Protein AF-A0A2N6PTS6-F1 (afdb_monomer_lite)

Sequence (142 aa):
MKNTWKVSPGAQIAYDGKMCTVAEIGDGAVIVRTADGRTRRLRMIDVLQPESEGGRVHVPGRVGDDEQTQPLMLVWSDATQSAQAGAHHRADHVREVLTGYRSGSREVAREGEPRLEYHPQRPLRERQKAKAKELDIGLRTL

Foldseek 3Di:
DPQDDDDDQQFWKAFQNFIWGFHDDDDQWTWTQGPVRDIDTGGVCLQPPDVVRVRGIGGPPDDGPPDPPDPVVVVQVPDDPVRNVVVLQVCLLVLCLQQLASVVDPVPHDPCTSPPQSPNPDDSVSSLVVSCVVVVHDSVVD

Secondary structure (DSSP, 8-state):
--------TT-EEEETTEEEEEEEEETTEEEEEETTS-EEEEEHHHHHS-GGGT--EE-TT---TT-----HHHHHHHS-HHHHHHHHHHHHHHHHHHHSSTTS-GGGPPTTPSPGGG-TTS-HHHHHHHHHHHTT--TTT-

pLDDT: mean 89.11, std 12.63, range [43.25, 98.56]

Structure (mmCIF, N/CA/C/O backbone):
data_AF-A0A2N6PTS6-F1
#
_entry.id   AF-A0A2N6PTS6-F1
#
loop_
_atom_site.group_PDB
_atom_site.id
_atom_site.type_symbol
_atom_site.label_atom_id
_atom_site.label_alt_id
_atom_site.label_comp_id
_atom_site.label_asym_id
_atom_site.label_entity_id
_atom_site.label_seq_id
_atom_site.pdbx_PDB_ins_code
_atom_site.Cartn_x
_atom_site.Cartn_y
_atom_site.Cartn_z
_atom_site.occupancy
_atom_site.B_iso_or_equiv
_atom_site.auth_seq_id
_atom_site.auth_comp_id
_atom_site.auth_asym_id
_atom_site.auth_atom_id
_atom_site.pdbx_PDB_model_num
ATOM 1 N N . MET A 1 1 ? 29.398 10.041 0.484 1.00 43.25 1 MET A N 1
ATOM 2 C CA . MET A 1 1 ? 29.882 8.655 0.287 1.00 43.25 1 MET A CA 1
ATOM 3 C C . MET A 1 1 ? 29.469 8.164 -1.097 1.00 43.25 1 MET A C 1
ATOM 5 O O . MET A 1 1 ? 28.457 8.626 -1.611 1.00 43.25 1 MET A O 1
ATOM 9 N N . LYS A 1 2 ? 30.295 7.348 -1.769 1.00 46.28 2 LYS A N 1
ATOM 10 C CA . LYS A 1 2 ? 30.066 6.954 -3.172 1.00 46.28 2 LYS A CA 1
ATOM 11 C C . LYS A 1 2 ? 29.031 5.834 -3.232 1.00 46.28 2 LYS A C 1
ATOM 13 O O . LYS A 1 2 ? 29.382 4.676 -3.061 1.00 46.28 2 LYS A O 1
ATOM 18 N N . ASN A 1 3 ? 27.790 6.193 -3.543 1.00 61.41 3 ASN A N 1
ATOM 19 C CA . ASN A 1 3 ? 26.651 5.283 -3.648 1.00 61.41 3 ASN A CA 1
ATOM 20 C C . ASN A 1 3 ? 26.720 4.437 -4.944 1.00 61.41 3 ASN A C 1
ATOM 22 O O . ASN A 1 3 ? 25.888 4.563 -5.845 1.00 61.41 3 ASN A O 1
ATOM 26 N N . THR A 1 4 ? 27.782 3.637 -5.077 1.00 68.75 4 THR A N 1
ATOM 27 C CA . THR A 1 4 ? 28.109 2.860 -6.284 1.00 68.75 4 THR A CA 1
ATOM 28 C C . THR A 1 4 ? 27.540 1.457 -6.165 1.00 68.75 4 THR A C 1
ATOM 30 O O . THR A 1 4 ? 27.662 0.811 -5.132 1.00 68.75 4 THR A O 1
ATOM 33 N N . TRP A 1 5 ? 26.950 0.961 -7.242 1.00 73.75 5 TRP A N 1
ATOM 34 C CA . TRP A 1 5 ? 26.328 -0.354 -7.299 1.00 73.75 5 TRP A CA 1
ATOM 35 C C . TRP A 1 5 ? 26.558 -0.965 -8.675 1.00 73.75 5 TRP A C 1
ATOM 37 O O . TRP A 1 5 ? 26.866 -0.262 -9.639 1.00 73.75 5 TRP A O 1
ATOM 47 N N . LYS A 1 6 ? 26.442 -2.290 -8.755 1.00 80.62 6 LYS A N 1
ATOM 48 C CA . LYS A 1 6 ? 26.625 -3.046 -9.993 1.00 80.62 6 LYS A CA 1
ATOM 49 C C . LYS A 1 6 ? 25.306 -3.690 -10.387 1.00 80.62 6 LYS A C 1
ATOM 51 O O . LYS A 1 6 ? 24.637 -4.283 -9.548 1.00 80.62 6 LYS A O 1
ATOM 56 N N . VAL A 1 7 ? 24.975 -3.607 -11.669 1.00 84.94 7 VAL A N 1
ATOM 57 C CA . VAL A 1 7 ? 23.919 -4.404 -12.291 1.00 84.94 7 VAL A CA 1
ATOM 58 C C . VAL A 1 7 ? 24.501 -5.110 -13.503 1.00 84.94 7 VAL A C 1
ATOM 60 O O . VAL A 1 7 ? 25.271 -4.534 -14.268 1.00 84.94 7 VAL A O 1
ATOM 63 N N . SER A 1 8 ? 24.143 -6.379 -13.639 1.00 90.88 8 SER A N 1
ATOM 64 C CA . SER A 1 8 ? 24.540 -7.266 -14.726 1.00 90.88 8 SER A CA 1
ATOM 65 C C . SER A 1 8 ? 23.310 -8.016 -15.239 1.00 90.88 8 SER A C 1
ATOM 67 O O . SER A 1 8 ? 22.315 -8.118 -14.514 1.00 90.88 8 SER A O 1
ATOM 69 N N . PRO A 1 9 ? 23.359 -8.598 -16.447 1.00 94.19 9 PRO A N 1
ATOM 70 C CA . PRO A 1 9 ? 22.405 -9.633 -16.829 1.00 94.19 9 PRO A CA 1
ATOM 71 C C . PRO A 1 9 ? 22.278 -10.703 -15.732 1.00 94.19 9 PRO A C 1
ATOM 73 O O . PRO A 1 9 ? 23.262 -11.065 -15.085 1.00 94.19 9 PRO A O 1
ATOM 76 N N . GLY A 1 10 ? 21.051 -11.156 -15.481 1.00 91.81 10 GLY A N 1
ATOM 77 C CA . GLY A 1 10 ? 20.683 -12.055 -14.386 1.00 91.81 10 GLY A CA 1
ATOM 78 C C . GLY A 1 10 ? 20.371 -11.367 -13.051 1.00 91.81 10 GLY A C 1
ATOM 79 O O . GLY A 1 10 ? 19.762 -11.996 -12.187 1.00 91.81 10 GLY A O 1
ATOM 80 N N . ALA A 1 11 ? 20.727 -10.090 -12.867 1.00 90.75 11 ALA A N 1
ATOM 81 C CA . ALA A 1 11 ? 20.418 -9.368 -11.633 1.00 90.75 11 ALA A CA 1
ATOM 82 C C . ALA A 1 11 ? 18.905 -9.151 -11.465 1.00 90.75 11 ALA A C 1
ATOM 84 O O . ALA A 1 11 ? 18.195 -8.880 -12.436 1.00 90.75 11 ALA A O 1
ATOM 85 N N . GLN A 1 12 ? 18.418 -9.229 -10.225 1.00 91.06 12 GLN A N 1
ATOM 86 C CA . GLN A 1 12 ? 17.054 -8.826 -9.878 1.00 91.06 12 GLN A CA 1
ATOM 87 C C . GLN A 1 12 ? 17.023 -7.327 -9.585 1.00 91.06 12 GLN A C 1
ATOM 89 O O . GLN A 1 12 ? 17.884 -6.818 -8.869 1.00 91.06 12 GLN A O 1
ATOM 94 N N . ILE A 1 13 ? 16.023 -6.633 -10.118 1.00 91.12 13 ILE A N 1
ATOM 95 C CA . ILE A 1 13 ? 15.701 -5.244 -9.794 1.00 91.12 13 ILE A CA 1
ATOM 96 C C . ILE A 1 13 ? 14.183 -5.114 -9.608 1.00 91.12 13 ILE A C 1
ATOM 98 O O . ILE A 1 13 ? 13.410 -5.901 -10.148 1.00 91.12 13 ILE A O 1
ATOM 102 N N . ALA A 1 14 ? 13.730 -4.114 -8.865 1.00 90.44 14 ALA A N 1
ATOM 103 C CA . ALA A 1 14 ? 12.332 -3.720 -8.797 1.00 90.44 14 ALA A CA 1
ATOM 104 C C . ALA A 1 14 ? 12.135 -2.431 -9.600 1.00 90.44 14 ALA A C 1
ATOM 106 O O . ALA A 1 14 ? 12.789 -1.433 -9.321 1.00 90.44 14 ALA A O 1
ATOM 107 N N . TYR A 1 15 ? 11.234 -2.442 -10.582 1.00 89.75 15 TYR A N 1
ATOM 108 C CA . TYR A 1 15 ? 10.856 -1.264 -11.369 1.00 89.75 15 TYR A CA 1
ATOM 109 C C . TYR A 1 15 ? 9.387 -0.918 -11.121 1.00 89.75 15 TYR A C 1
ATOM 111 O O . TYR A 1 15 ? 8.517 -1.770 -11.329 1.00 89.75 15 TYR A O 1
ATOM 119 N N . ASP A 1 16 ? 9.105 0.307 -10.660 1.00 86.62 16 ASP A N 1
ATOM 120 C CA . ASP A 1 16 ? 7.764 0.731 -10.212 1.00 86.62 16 ASP A CA 1
ATOM 121 C C . ASP A 1 16 ? 7.148 -0.293 -9.225 1.00 86.62 16 ASP A C 1
ATOM 123 O O . ASP A 1 16 ? 5.988 -0.701 -9.336 1.00 86.62 16 ASP A O 1
ATOM 127 N N . GLY A 1 17 ? 7.978 -0.788 -8.297 1.00 84.38 17 GLY A N 1
ATOM 128 C CA . GLY A 1 17 ? 7.599 -1.777 -7.280 1.00 84.38 17 GLY A CA 1
ATOM 129 C C . GLY A 1 17 ? 7.410 -3.213 -7.786 1.00 84.38 17 GLY A C 1
ATOM 130 O O . GLY A 1 17 ? 7.062 -4.092 -7.000 1.00 84.38 17 GLY A O 1
ATOM 131 N N . LYS A 1 18 ? 7.637 -3.494 -9.075 1.00 88.00 18 LYS A N 1
ATOM 132 C CA . LYS A 1 18 ? 7.514 -4.846 -9.644 1.00 88.00 18 LYS A CA 1
ATOM 133 C C . LYS A 1 18 ? 8.877 -5.484 -9.847 1.00 88.00 18 LYS A C 1
ATOM 135 O O . LYS A 1 18 ? 9.734 -4.896 -10.500 1.00 88.00 18 LYS A O 1
ATOM 140 N N . MET A 1 19 ? 9.040 -6.711 -9.357 1.00 90.31 19 MET A N 1
ATOM 141 C CA . MET A 1 19 ? 10.267 -7.479 -9.556 1.00 90.31 19 MET A CA 1
ATOM 142 C C . MET A 1 19 ? 10.465 -7.835 -11.033 1.00 90.31 19 MET A C 1
ATOM 144 O O . MET A 1 19 ? 9.545 -8.317 -11.708 1.00 90.31 19 MET A O 1
ATOM 148 N N . CYS A 1 20 ? 11.676 -7.615 -11.524 1.00 94.00 20 CYS A N 1
ATOM 149 C CA . CYS A 1 20 ? 12.104 -7.994 -12.854 1.00 94.00 20 CYS A CA 1
ATOM 150 C C . CYS A 1 20 ? 13.582 -8.395 -12.871 1.00 94.00 20 CYS A C 1
ATOM 152 O O . CYS A 1 20 ? 14.398 -7.947 -12.070 1.00 94.00 20 CYS A O 1
ATOM 154 N N . THR A 1 21 ? 13.928 -9.264 -13.814 1.00 95.19 21 THR A N 1
ATOM 155 C CA . THR A 1 21 ? 15.295 -9.745 -14.012 1.00 95.19 21 THR A CA 1
ATOM 156 C C . THR A 1 21 ? 15.916 -9.024 -15.194 1.00 95.19 21 THR A C 1
ATOM 158 O O . THR A 1 21 ? 15.313 -8.952 -16.264 1.00 95.19 21 THR A O 1
ATOM 161 N N . VAL A 1 22 ? 17.127 -8.507 -15.031 1.00 95.69 22 VAL A N 1
ATOM 162 C CA . VAL A 1 22 ? 17.881 -7.892 -16.124 1.00 95.69 22 VAL A CA 1
ATOM 163 C C . VAL A 1 22 ? 18.248 -8.976 -17.132 1.00 95.69 22 VAL A C 1
ATOM 165 O O . VAL A 1 22 ? 18.958 -9.922 -16.808 1.00 95.69 22 VAL A O 1
ATOM 168 N N . ALA A 1 23 ? 17.735 -8.867 -18.351 1.00 95.88 23 ALA A N 1
ATOM 169 C CA . ALA A 1 23 ? 18.013 -9.804 -19.431 1.00 95.88 23 ALA A CA 1
ATOM 170 C C . ALA A 1 23 ? 19.253 -9.381 -20.227 1.00 95.88 23 ALA A C 1
ATOM 172 O O . ALA A 1 23 ? 20.064 -10.225 -20.592 1.00 95.88 23 ALA A O 1
ATOM 173 N N . GLU A 1 24 ? 19.405 -8.079 -20.469 1.00 95.56 24 GLU A N 1
ATOM 174 C CA . GLU A 1 24 ? 20.463 -7.530 -21.314 1.00 95.56 24 GLU A CA 1
ATOM 175 C C . GLU A 1 24 ? 20.758 -6.077 -20.928 1.00 95.56 24 GLU A C 1
ATOM 177 O O . GLU A 1 24 ? 19.874 -5.347 -20.467 1.00 95.56 24 GLU A O 1
ATOM 182 N N 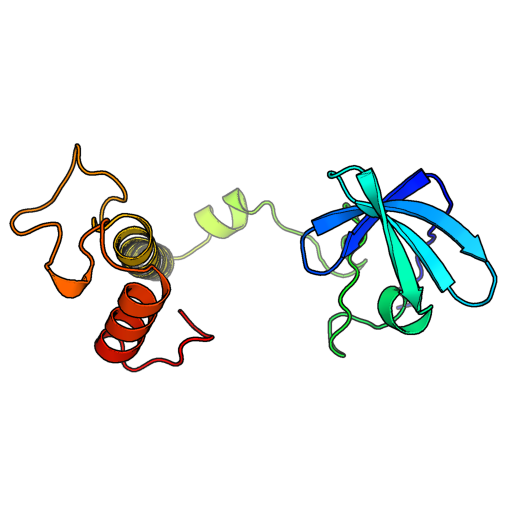. ILE A 1 25 ? 22.005 -5.656 -21.129 1.00 94.81 25 ILE A N 1
ATOM 183 C CA . ILE A 1 25 ? 22.435 -4.263 -21.018 1.00 94.81 25 ILE A CA 1
ATOM 184 C C . ILE A 1 25 ? 23.183 -3.931 -22.306 1.00 94.81 25 ILE A C 1
ATOM 186 O O . ILE A 1 25 ? 24.218 -4.531 -22.589 1.00 94.81 25 ILE A O 1
ATOM 190 N N . GLY A 1 26 ? 22.653 -2.990 -23.079 1.00 90.31 26 GLY A N 1
ATOM 191 C CA . GLY A 1 26 ? 23.141 -2.676 -24.418 1.00 90.31 26 GLY A CA 1
ATOM 192 C C . GLY A 1 26 ? 22.405 -1.476 -25.004 1.00 90.31 26 GLY A C 1
ATOM 193 O O . GLY A 1 26 ? 21.331 -1.100 -24.527 1.00 90.31 26 GLY A O 1
ATOM 194 N N . ASP A 1 27 ? 22.998 -0.826 -26.004 1.00 86.50 27 ASP A N 1
ATOM 195 C CA . ASP A 1 27 ? 22.388 0.287 -26.748 1.00 86.50 27 ASP A CA 1
ATOM 196 C C . ASP A 1 27 ? 21.801 1.404 -25.864 1.00 86.50 27 ASP A C 1
ATOM 198 O O . ASP A 1 27 ? 20.702 1.912 -26.110 1.00 86.50 27 ASP A O 1
ATOM 202 N N . GLY A 1 28 ? 22.502 1.752 -24.779 1.00 87.44 28 GLY A N 1
ATOM 203 C CA . GLY A 1 28 ? 22.081 2.801 -23.841 1.00 87.44 28 GLY A CA 1
ATOM 204 C C . GLY A 1 28 ? 20.834 2.465 -23.011 1.00 87.44 28 GLY A C 1
ATOM 205 O O . GLY A 1 28 ? 20.202 3.368 -22.454 1.00 87.44 28 GLY A O 1
ATOM 206 N N . ALA A 1 29 ? 20.460 1.188 -22.922 1.00 93.19 29 ALA A N 1
ATOM 207 C CA . ALA A 1 29 ? 19.289 0.733 -22.190 1.00 93.19 29 ALA A CA 1
ATOM 208 C C . ALA A 1 29 ? 19.555 -0.538 -21.380 1.00 93.19 29 ALA A C 1
ATOM 210 O O . ALA A 1 29 ? 20.520 -1.272 -21.596 1.00 93.19 29 ALA A O 1
ATOM 211 N N . VAL A 1 30 ? 18.642 -0.790 -20.449 1.00 95.06 30 VAL A N 1
ATOM 212 C CA . VAL A 1 30 ? 18.575 -2.025 -19.677 1.00 95.06 30 VAL A CA 1
ATOM 213 C C . VAL A 1 30 ? 17.281 -2.730 -20.049 1.00 95.06 30 VAL A C 1
ATOM 215 O O . VAL A 1 30 ? 16.186 -2.185 -19.894 1.00 95.06 30 VAL A O 1
ATOM 218 N N . ILE A 1 31 ? 17.408 -3.938 -20.580 1.00 96.19 31 ILE A N 1
ATOM 219 C CA . ILE A 1 31 ? 16.278 -4.782 -20.937 1.00 96.19 31 ILE A CA 1
ATOM 220 C C . ILE A 1 31 ? 15.963 -5.672 -19.743 1.00 96.19 31 ILE A C 1
ATOM 222 O O . ILE A 1 31 ? 16.828 -6.404 -19.263 1.00 96.19 31 ILE A O 1
ATOM 226 N N . VAL A 1 32 ? 14.723 -5.627 -19.266 1.00 96.12 32 VAL A N 1
ATOM 227 C CA . VAL A 1 32 ? 14.275 -6.416 -18.115 1.00 96.12 32 VAL A CA 1
ATOM 228 C C . VAL A 1 32 ? 13.123 -7.332 -18.479 1.00 96.12 32 VAL A C 1
ATOM 230 O O . VAL A 1 32 ? 12.262 -6.979 -19.284 1.00 96.12 32 VAL A O 1
ATOM 233 N N . ARG A 1 33 ? 13.093 -8.503 -17.850 1.00 96.62 33 ARG A N 1
ATOM 234 C CA . ARG A 1 33 ? 12.006 -9.471 -17.923 1.00 96.62 33 ARG A CA 1
ATOM 235 C C . ARG A 1 33 ? 11.178 -9.393 -16.650 1.00 96.62 33 ARG A C 1
ATOM 237 O O . ARG A 1 33 ? 11.698 -9.615 -15.559 1.00 96.62 33 ARG A O 1
ATOM 244 N N . THR A 1 34 ? 9.907 -9.049 -16.777 1.00 93.25 34 THR A N 1
ATOM 245 C CA . THR A 1 34 ? 8.963 -9.033 -15.657 1.00 93.25 34 THR A CA 1
ATOM 246 C C . THR A 1 34 ? 8.508 -10.451 -15.308 1.00 93.25 34 THR A C 1
ATOM 248 O O . THR A 1 34 ? 8.645 -11.374 -16.110 1.00 93.25 34 THR A O 1
ATOM 251 N N . ALA A 1 35 ? 7.956 -10.636 -14.105 1.00 86.06 35 ALA A N 1
ATOM 252 C CA . ALA A 1 35 ? 7.474 -11.942 -13.639 1.00 86.06 35 ALA A CA 1
ATOM 253 C C . ALA A 1 35 ? 6.386 -12.570 -14.540 1.00 86.06 35 ALA A C 1
ATOM 255 O O . ALA A 1 35 ? 6.243 -13.785 -14.571 1.00 86.06 35 ALA A O 1
ATOM 256 N N . ASP A 1 36 ? 5.653 -11.757 -15.308 1.00 90.00 36 ASP A N 1
ATOM 257 C CA . ASP A 1 36 ? 4.683 -12.203 -16.323 1.00 90.00 36 ASP A CA 1
ATOM 258 C C . ASP A 1 36 ? 5.339 -12.634 -17.656 1.00 90.00 36 ASP A C 1
ATOM 260 O O . ASP A 1 36 ? 4.648 -12.859 -18.647 1.00 90.00 36 ASP A O 1
ATOM 264 N N . GLY A 1 37 ? 6.673 -12.711 -17.705 1.00 88.62 37 GLY A N 1
ATOM 265 C CA . GLY A 1 37 ? 7.453 -13.117 -18.874 1.00 88.62 37 GLY A CA 1
ATOM 266 C C . GLY A 1 37 ? 7.632 -12.029 -19.934 1.00 88.62 37 GLY A C 1
ATOM 267 O O . GLY A 1 37 ? 8.335 -12.260 -20.918 1.00 88.62 37 GLY A O 1
ATOM 268 N N . ARG A 1 38 ? 7.039 -10.841 -19.759 1.00 93.06 38 ARG A N 1
ATOM 269 C CA . ARG A 1 38 ? 7.182 -9.740 -20.719 1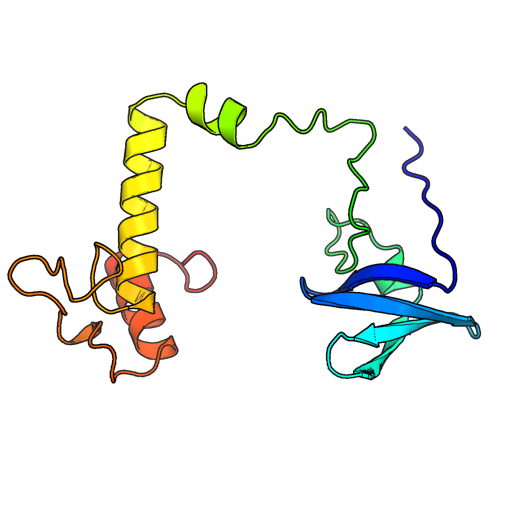.00 93.06 38 ARG A CA 1
ATOM 270 C C . ARG A 1 38 ? 8.547 -9.078 -20.607 1.00 93.06 38 ARG A C 1
ATOM 272 O O . ARG A 1 38 ? 9.140 -8.997 -19.535 1.00 93.06 38 ARG A O 1
ATOM 279 N N . THR A 1 39 ? 9.011 -8.538 -21.725 1.00 94.00 39 THR A N 1
ATOM 280 C CA . THR A 1 39 ? 10.252 -7.770 -21.790 1.00 94.00 39 THR A CA 1
ATOM 281 C C . THR A 1 39 ? 9.944 -6.276 -21.824 1.00 94.00 39 THR A C 1
ATOM 283 O O . THR A 1 39 ? 9.020 -5.841 -22.513 1.00 94.00 39 THR A O 1
ATOM 286 N N . ARG A 1 40 ? 10.713 -5.472 -21.087 1.00 93.75 40 ARG A N 1
ATOM 287 C CA . ARG A 1 40 ? 10.633 -4.006 -21.088 1.00 93.75 40 ARG A CA 1
ATOM 288 C C . ARG A 1 40 ? 12.011 -3.399 -21.312 1.00 93.75 40 ARG A C 1
ATOM 290 O O . ARG A 1 40 ? 12.998 -3.901 -20.784 1.00 93.75 40 ARG A O 1
ATOM 297 N N . ARG A 1 41 ? 12.05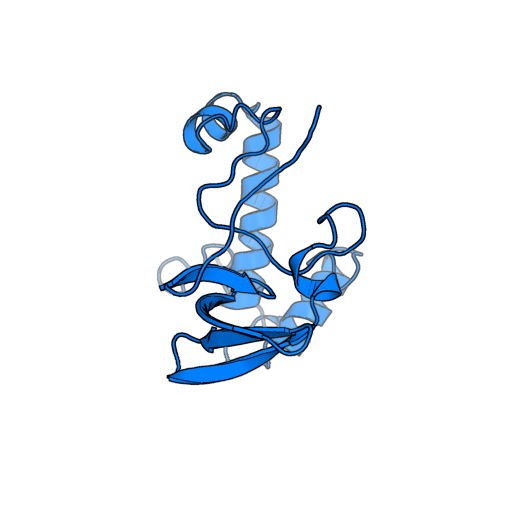6 -2.292 -22.054 1.00 94.69 41 ARG A N 1
ATOM 298 C CA . ARG A 1 41 ? 13.259 -1.479 -22.262 1.00 94.69 41 ARG A CA 1
ATOM 299 C C . ARG A 1 41 ? 13.230 -0.285 -21.312 1.00 94.69 41 ARG A C 1
ATOM 301 O O . ARG A 1 41 ? 12.343 0.556 -21.428 1.00 94.69 41 ARG A O 1
ATOM 308 N N . LEU A 1 42 ? 14.186 -0.221 -20.391 1.00 93.75 42 LEU A N 1
ATOM 309 C CA . LEU A 1 42 ? 14.394 0.911 -19.487 1.00 93.75 42 LEU A CA 1
ATOM 310 C C . LEU A 1 42 ? 15.540 1.770 -20.018 1.00 93.75 42 LEU A C 1
ATOM 312 O O . LEU A 1 42 ? 16.560 1.235 -20.460 1.00 93.75 42 LEU A O 1
ATOM 316 N N . ARG A 1 43 ? 15.403 3.098 -19.979 1.00 92.25 43 ARG A N 1
ATOM 317 C CA . ARG A 1 43 ? 16.526 3.981 -20.324 1.00 92.25 43 ARG A CA 1
ATOM 318 C C . ARG A 1 43 ? 17.553 3.916 -19.205 1.00 92.25 43 ARG A C 1
ATOM 320 O O . ARG A 1 43 ? 17.176 3.782 -18.045 1.00 92.25 43 ARG A O 1
ATOM 327 N N . MET A 1 44 ? 18.831 4.100 -19.530 1.00 89.62 44 MET A N 1
ATOM 328 C CA . MET A 1 44 ? 19.890 4.105 -18.515 1.00 89.62 44 MET A CA 1
ATOM 329 C C . MET A 1 44 ? 19.598 5.087 -17.366 1.00 89.62 44 MET A C 1
ATOM 331 O O . MET A 1 44 ? 19.795 4.752 -16.203 1.00 89.62 44 MET A O 1
ATOM 335 N N . ILE A 1 45 ? 19.043 6.264 -17.681 1.00 88.56 45 ILE A N 1
ATOM 336 C CA . ILE A 1 45 ? 18.665 7.258 -16.671 1.00 88.56 45 ILE A CA 1
ATOM 337 C C . ILE A 1 45 ? 17.579 6.747 -15.714 1.00 88.56 45 ILE A C 1
ATOM 339 O O . ILE A 1 45 ? 17.685 6.984 -14.522 1.00 88.56 45 ILE A O 1
ATOM 343 N N . ASP A 1 46 ? 16.599 5.970 -16.188 1.00 87.69 46 ASP A N 1
ATOM 344 C CA . ASP A 1 46 ? 15.519 5.448 -15.336 1.00 87.69 46 ASP A CA 1
ATOM 345 C C . ASP A 1 46 ? 16.043 4.423 -14.311 1.00 87.69 46 ASP A C 1
ATOM 347 O O . ASP A 1 46 ? 15.417 4.201 -13.276 1.00 87.69 46 ASP A O 1
ATOM 351 N N . VAL A 1 47 ? 17.185 3.795 -14.616 1.00 88.81 47 VAL A N 1
ATOM 352 C CA . VAL A 1 47 ? 17.854 2.794 -13.775 1.00 88.81 47 VAL A CA 1
ATOM 353 C C . VAL A 1 47 ? 18.856 3.445 -12.819 1.00 88.81 47 VAL A C 1
ATOM 355 O O . VAL A 1 47 ? 18.993 2.998 -11.686 1.00 88.81 47 VAL A O 1
ATOM 358 N N . LEU A 1 48 ? 19.558 4.491 -13.267 1.00 86.00 48 LEU A N 1
ATOM 359 C CA . LEU A 1 48 ? 20.609 5.164 -12.497 1.00 86.00 48 LEU A CA 1
ATOM 360 C C . LEU A 1 48 ? 20.109 6.312 -11.613 1.00 86.00 48 LEU A C 1
ATOM 362 O O . LEU A 1 48 ? 20.822 6.699 -10.686 1.00 86.00 48 LEU A O 1
ATOM 366 N N . GLN A 1 49 ? 18.928 6.866 -11.897 1.00 86.81 49 GLN A N 1
ATOM 367 C CA . GLN A 1 49 ? 18.396 8.010 -11.167 1.00 86.81 49 GLN A CA 1
ATOM 368 C C . GLN A 1 49 ? 18.155 7.658 -9.688 1.00 86.81 49 GLN A C 1
ATOM 370 O O . GLN A 1 49 ? 17.502 6.651 -9.402 1.00 86.81 49 GLN A O 1
ATOM 375 N N . PRO A 1 50 ? 18.652 8.475 -8.743 1.00 78.69 50 PRO A N 1
ATOM 376 C CA . PRO A 1 50 ? 18.399 8.275 -7.321 1.00 78.69 50 PRO A CA 1
ATOM 377 C C . PRO A 1 50 ? 16.909 8.356 -6.980 1.00 78.69 50 PRO A C 1
ATOM 379 O O . PRO A 1 50 ? 16.163 9.129 -7.582 1.00 78.69 50 PRO A O 1
ATOM 382 N N . GLU A 1 51 ? 16.480 7.628 -5.947 1.00 75.12 51 GLU A N 1
ATOM 383 C CA . GLU A 1 51 ? 15.101 7.699 -5.441 1.00 75.12 51 GLU A CA 1
ATOM 384 C C . GLU A 1 51 ? 14.718 9.122 -5.006 1.00 75.12 51 GLU A C 1
ATOM 386 O O . GLU A 1 51 ? 13.625 9.589 -5.323 1.00 75.12 51 GLU A O 1
ATOM 391 N N . SER A 1 52 ? 15.651 9.861 -4.391 1.00 77.62 52 SER A N 1
ATOM 392 C CA . SER A 1 52 ? 15.467 11.266 -3.991 1.00 77.62 52 SER A CA 1
ATOM 393 C C . SER A 1 52 ? 15.142 12.207 -5.156 1.00 77.62 52 SER A C 1
ATOM 395 O O . SER A 1 52 ? 14.632 13.302 -4.940 1.00 77.62 52 SER A O 1
ATOM 397 N N . GLU A 1 53 ? 15.430 11.789 -6.387 1.00 82.50 53 GLU A N 1
ATOM 398 C CA . GLU A 1 53 ? 15.168 12.543 -7.613 1.00 82.50 53 GLU A CA 1
ATOM 399 C C . GLU A 1 53 ? 14.011 11.944 -8.430 1.00 82.50 53 GLU A C 1
ATOM 401 O O . GLU A 1 53 ? 13.767 12.363 -9.560 1.00 82.50 53 GLU A O 1
ATOM 406 N N . GLY A 1 54 ? 13.276 10.973 -7.875 1.00 81.25 54 GLY A N 1
ATOM 407 C CA . GLY A 1 54 ? 12.167 10.295 -8.551 1.00 81.25 54 GLY A CA 1
ATOM 408 C C . GLY A 1 54 ? 12.570 9.041 -9.333 1.00 81.25 54 GLY A C 1
ATOM 409 O O . GLY A 1 54 ? 11.828 8.614 -10.222 1.00 81.25 54 GLY A O 1
ATOM 410 N N . GLY A 1 55 ? 13.727 8.453 -9.016 1.00 85.00 55 GLY A N 1
ATOM 411 C CA . GLY A 1 55 ? 14.162 7.163 -9.545 1.00 85.00 55 GLY A CA 1
ATOM 412 C C . GLY A 1 55 ? 13.143 6.052 -9.284 1.00 85.00 55 GLY A C 1
ATOM 413 O O . GLY A 1 55 ? 12.529 5.981 -8.223 1.00 85.00 55 GLY A O 1
ATOM 414 N N . ARG A 1 56 ? 12.944 5.181 -10.278 1.00 85.69 56 ARG A N 1
ATOM 415 C CA . ARG A 1 56 ? 11.907 4.126 -10.256 1.00 85.69 56 ARG A CA 1
ATOM 416 C C . ARG A 1 56 ? 12.458 2.720 -10.083 1.00 85.69 56 ARG A C 1
ATOM 418 O O . ARG A 1 56 ? 11.681 1.773 -9.952 1.00 85.69 56 ARG A O 1
ATOM 425 N N . VAL A 1 57 ? 13.777 2.579 -10.174 1.00 88.19 57 VAL A N 1
ATOM 426 C CA . VAL A 1 57 ? 14.474 1.304 -10.061 1.00 88.19 57 VAL A CA 1
ATOM 427 C C . VAL A 1 57 ? 15.096 1.184 -8.681 1.00 88.19 57 VAL A C 1
ATOM 429 O O . VAL A 1 57 ? 15.844 2.052 -8.243 1.00 88.19 57 VAL A O 1
ATOM 432 N N . HIS A 1 58 ? 14.828 0.059 -8.033 1.00 84.31 58 HIS A N 1
ATOM 433 C CA . HIS A 1 58 ? 15.442 -0.343 -6.779 1.00 84.31 58 HIS A CA 1
ATOM 434 C C . HIS A 1 58 ? 16.147 -1.690 -6.966 1.00 84.31 58 HIS A C 1
ATOM 436 O O . HIS A 1 58 ? 15.643 -2.565 -7.668 1.00 84.31 58 HIS A O 1
ATOM 442 N N . VAL A 1 59 ? 17.312 -1.883 -6.352 1.00 81.50 59 VAL A N 1
ATOM 443 C CA . VAL A 1 59 ? 18.028 -3.169 -6.380 1.00 81.50 59 VAL A CA 1
ATOM 444 C C . VAL A 1 59 ? 17.750 -3.884 -5.053 1.00 81.50 59 VAL A C 1
ATOM 446 O O . VAL A 1 59 ? 18.188 -3.386 -4.020 1.00 81.50 59 VAL A O 1
ATOM 449 N N . PRO A 1 60 ? 17.030 -5.020 -5.034 1.00 70.50 60 PRO A N 1
ATOM 450 C CA . PRO A 1 60 ? 16.709 -5.741 -3.806 1.00 70.50 60 PRO A CA 1
ATOM 451 C C . PRO A 1 60 ? 17.963 -6.103 -3.008 1.00 70.50 60 PRO A C 1
ATOM 453 O O . PRO A 1 60 ? 18.957 -6.554 -3.573 1.00 70.50 60 PRO A O 1
ATOM 456 N N . GLY A 1 61 ? 17.913 -5.912 -1.689 1.00 62.56 61 GLY A N 1
ATOM 457 C CA . GLY A 1 61 ? 19.058 -6.144 -0.804 1.00 62.56 61 GLY A CA 1
ATOM 458 C C . GLY A 1 61 ? 20.113 -5.035 -0.841 1.00 62.56 61 GLY A C 1
ATOM 459 O O . GLY A 1 61 ? 21.058 -5.076 -0.056 1.00 62.56 61 GLY A O 1
ATOM 460 N N . ARG A 1 62 ? 19.945 -4.017 -1.696 1.00 63.53 62 ARG A N 1
ATOM 461 C CA . ARG A 1 62 ? 20.697 -2.774 -1.586 1.00 63.53 62 ARG A CA 1
ATOM 462 C C . ARG A 1 62 ? 20.078 -1.931 -0.485 1.00 63.53 62 ARG A C 1
ATOM 464 O O . ARG A 1 62 ? 19.118 -1.197 -0.697 1.00 63.53 62 ARG A O 1
ATOM 471 N N . VAL A 1 63 ? 20.681 -2.045 0.679 1.00 52.62 63 VAL A N 1
ATOM 472 C CA . VAL A 1 63 ? 20.557 -1.058 1.735 1.00 52.62 63 VAL A CA 1
ATOM 473 C C . VAL A 1 63 ? 21.601 0.018 1.428 1.00 52.62 63 VAL A C 1
ATOM 475 O O . VAL A 1 63 ? 22.728 -0.329 1.068 1.00 52.62 63 VAL A O 1
ATOM 478 N N . GLY A 1 64 ? 21.243 1.304 1.435 1.00 53.50 64 GLY A N 1
ATOM 479 C CA . GLY A 1 64 ? 22.262 2.352 1.306 1.00 53.50 64 GLY A CA 1
ATOM 480 C C . GLY A 1 64 ? 23.318 2.176 2.402 1.00 53.50 64 GLY A C 1
ATOM 481 O O . GLY A 1 64 ? 22.965 1.757 3.500 1.00 53.50 64 GLY A O 1
ATOM 482 N N . ASP A 1 65 ? 24.590 2.496 2.138 1.00 51.19 65 ASP A N 1
ATOM 483 C CA . ASP A 1 65 ? 25.667 2.373 3.146 1.00 51.19 65 ASP A CA 1
ATOM 484 C C . ASP A 1 65 ? 25.349 3.121 4.468 1.00 51.19 65 ASP A C 1
ATOM 486 O O . ASP A 1 65 ? 25.935 2.812 5.502 1.00 51.19 65 ASP A O 1
ATOM 490 N N . ASP A 1 66 ? 24.400 4.067 4.443 1.00 49.94 66 ASP A N 1
ATOM 491 C CA . ASP A 1 66 ? 23.940 4.867 5.587 1.00 49.94 66 ASP A CA 1
ATOM 492 C C . ASP A 1 66 ? 22.627 4.384 6.237 1.00 49.94 66 ASP A C 1
ATOM 494 O O . ASP A 1 66 ? 22.218 4.919 7.268 1.00 49.94 66 ASP A O 1
ATOM 498 N N . GLU A 1 67 ? 21.954 3.367 5.698 1.00 50.94 67 GLU A N 1
ATOM 499 C CA . GLU A 1 67 ? 20.763 2.804 6.334 1.00 50.94 67 GLU A CA 1
ATOM 500 C C . GLU A 1 67 ? 21.153 1.550 7.107 1.00 50.94 67 GLU A C 1
ATOM 502 O O . GLU A 1 67 ? 21.115 0.431 6.614 1.00 50.94 67 GLU A O 1
ATOM 507 N N . GLN A 1 68 ? 21.469 1.696 8.389 1.00 51.28 68 GLN A N 1
ATOM 508 C CA . GLN A 1 68 ? 21.241 0.584 9.307 1.00 51.28 68 GLN A CA 1
ATOM 509 C C . GLN A 1 68 ? 19.733 0.323 9.302 1.00 51.28 68 GLN A C 1
ATOM 511 O O . GLN A 1 68 ? 18.985 0.943 10.056 1.00 51.28 68 GLN A O 1
ATOM 516 N N . THR A 1 69 ? 19.266 -0.530 8.388 1.00 58.16 69 THR A N 1
ATOM 517 C CA . THR A 1 69 ? 17.855 -0.897 8.313 1.00 58.16 69 THR A CA 1
ATOM 518 C C . THR A 1 69 ? 17.570 -1.733 9.544 1.00 58.16 69 THR A C 1
ATOM 520 O O . THR A 1 69 ? 17.812 -2.940 9.573 1.00 58.16 69 THR A O 1
ATOM 523 N N . GLN A 1 70 ? 17.113 -1.060 10.595 1.00 66.19 70 GLN A N 1
ATOM 524 C CA . GLN A 1 70 ? 16.615 -1.726 11.780 1.00 66.19 70 GLN A CA 1
ATOM 525 C C . GLN A 1 70 ? 15.497 -2.672 11.332 1.00 66.19 70 GLN A C 1
ATOM 527 O O . GLN A 1 70 ? 14.637 -2.263 10.541 1.00 66.19 70 GLN A O 1
ATOM 532 N N . PRO A 1 71 ? 15.490 -3.938 11.784 1.00 80.62 71 PRO A N 1
ATOM 533 C CA . PRO A 1 71 ? 14.405 -4.853 11.468 1.00 80.62 71 PRO A CA 1
ATOM 534 C C . PRO A 1 71 ? 13.060 -4.186 11.768 1.00 80.62 71 PRO A C 1
ATOM 536 O O . PRO A 1 71 ? 12.890 -3.616 12.843 1.00 80.62 71 PRO A O 1
ATOM 539 N N . LEU A 1 72 ? 12.090 -4.263 10.851 1.00 83.44 72 LEU A N 1
ATOM 540 C CA . LEU A 1 72 ? 10.795 -3.579 11.017 1.00 83.44 72 LEU A CA 1
ATOM 541 C C . LEU A 1 72 ? 10.097 -3.947 12.333 1.00 83.44 72 LEU A C 1
ATOM 543 O O . LEU A 1 72 ? 9.402 -3.122 12.916 1.00 83.44 72 LEU A O 1
ATOM 547 N N . MET A 1 73 ? 10.314 -5.174 12.816 1.00 83.75 73 MET A N 1
ATOM 548 C CA . MET A 1 73 ? 9.811 -5.615 14.114 1.00 83.75 73 MET A CA 1
ATOM 549 C C . MET A 1 73 ? 10.423 -4.825 15.278 1.00 83.75 73 MET A C 1
ATOM 551 O O . MET A 1 73 ? 9.704 -4.499 16.216 1.00 83.75 73 MET A O 1
ATOM 555 N N . LEU A 1 74 ? 11.715 -4.492 15.202 1.00 88.69 74 LEU A N 1
ATOM 556 C CA . LEU A 1 74 ? 12.401 -3.680 16.205 1.00 88.69 74 LEU A CA 1
ATOM 557 C C . LEU A 1 74 ? 11.923 -2.222 16.149 1.00 88.69 74 LEU A C 1
ATOM 559 O O . LEU A 1 74 ? 11.580 -1.640 17.170 1.00 88.69 74 LEU A O 1
ATOM 563 N N . VAL A 1 75 ? 11.775 -1.663 14.940 1.00 90.25 75 VAL A N 1
ATOM 564 C CA . VAL A 1 75 ? 11.180 -0.325 14.748 1.00 90.25 75 VAL A CA 1
ATOM 565 C C . VAL A 1 75 ? 9.767 -0.257 15.339 1.00 90.25 75 VAL A C 1
ATOM 567 O O . VAL A 1 75 ? 9.392 0.735 15.959 1.00 90.25 75 VAL A O 1
ATOM 570 N N . TRP A 1 76 ? 8.972 -1.316 15.161 1.00 92.44 76 TRP A N 1
ATOM 571 C CA . TRP A 1 76 ? 7.630 -1.403 15.727 1.00 92.44 76 TRP A CA 1
ATOM 572 C C . TRP A 1 76 ? 7.637 -1.556 17.252 1.00 92.44 76 TRP A C 1
ATOM 574 O O . TRP A 1 76 ? 6.842 -0.894 17.922 1.00 92.44 76 TRP A O 1
ATOM 584 N N . SER A 1 77 ? 8.514 -2.399 17.811 1.00 92.88 77 SER A N 1
ATOM 585 C CA . SER A 1 77 ? 8.607 -2.592 19.264 1.00 92.88 77 SER A CA 1
ATOM 586 C C . SER A 1 77 ? 9.078 -1.340 19.995 1.00 92.88 77 SER A C 1
ATOM 588 O O . SER A 1 77 ? 8.617 -1.088 21.106 1.00 92.88 77 SER A O 1
ATOM 590 N N . ASP A 1 78 ? 9.936 -0.545 19.357 1.00 95.00 78 ASP A N 1
ATOM 591 C CA . ASP A 1 78 ? 10.463 0.701 19.917 1.00 95.00 78 ASP A CA 1
ATOM 592 C C . ASP A 1 78 ? 9.481 1.877 19.769 1.00 95.00 78 ASP A C 1
ATOM 594 O O . ASP A 1 78 ? 9.654 2.930 20.389 1.00 95.00 78 ASP A O 1
ATOM 598 N N . ALA A 1 79 ? 8.427 1.724 18.960 1.00 94.75 79 ALA A N 1
ATOM 599 C CA . ALA A 1 79 ? 7.413 2.753 18.790 1.00 94.75 79 ALA A CA 1
ATOM 600 C C . ALA A 1 79 ? 6.615 2.969 20.085 1.00 94.75 79 ALA A C 1
ATOM 602 O O . ALA A 1 79 ? 6.215 2.030 20.774 1.00 94.75 79 ALA A O 1
ATOM 603 N N . THR A 1 80 ? 6.305 4.230 20.389 1.00 97.50 80 THR A N 1
ATOM 604 C CA . THR A 1 80 ? 5.447 4.559 21.531 1.00 97.50 80 THR A CA 1
ATOM 605 C C . THR A 1 80 ? 4.053 3.951 21.360 1.00 97.50 80 THR A C 1
ATOM 607 O O . THR A 1 80 ? 3.557 3.785 20.243 1.00 97.50 80 THR A O 1
ATOM 610 N N . GLN A 1 81 ? 3.352 3.705 22.470 1.00 96.44 81 GLN A N 1
ATOM 611 C CA . GLN A 1 81 ? 1.968 3.210 22.427 1.00 96.44 81 GLN A CA 1
ATOM 612 C C . GLN A 1 81 ? 1.048 4.129 21.605 1.00 96.44 81 GLN A C 1
ATOM 614 O O . GLN A 1 81 ? 0.181 3.650 20.877 1.00 96.44 81 GLN A O 1
ATOM 619 N N . SER A 1 82 ? 1.261 5.450 21.661 1.00 97.19 82 SER A N 1
ATOM 620 C CA . SER A 1 82 ? 0.507 6.413 20.850 1.00 97.19 82 SER A CA 1
ATOM 621 C C . SER A 1 82 ? 0.802 6.281 19.353 1.00 97.19 82 SER A C 1
ATOM 623 O O . SER A 1 82 ? -0.122 6.352 18.540 1.00 97.19 82 SER A O 1
ATOM 625 N N . ALA A 1 83 ? 2.060 6.039 18.972 1.00 96.50 83 ALA A N 1
ATOM 626 C CA . ALA A 1 83 ? 2.438 5.795 17.585 1.00 96.50 83 ALA A CA 1
ATOM 627 C C . ALA A 1 83 ? 1.842 4.479 17.063 1.00 96.50 83 ALA A C 1
ATOM 629 O O . ALA A 1 83 ? 1.279 4.461 15.965 1.00 96.50 83 ALA A O 1
ATOM 630 N N . GLN A 1 84 ? 1.889 3.411 17.866 1.00 97.31 84 GLN A N 1
ATOM 631 C CA . GLN A 1 84 ? 1.276 2.124 17.529 1.00 97.31 84 GLN A CA 1
ATOM 632 C C . GLN A 1 84 ? -0.244 2.250 17.373 1.00 97.31 84 GLN A C 1
ATOM 634 O O . GLN A 1 84 ? -0.800 1.816 16.363 1.00 97.31 84 GLN A O 1
ATOM 639 N N . ALA A 1 85 ? -0.921 2.916 18.312 1.00 97.25 85 ALA 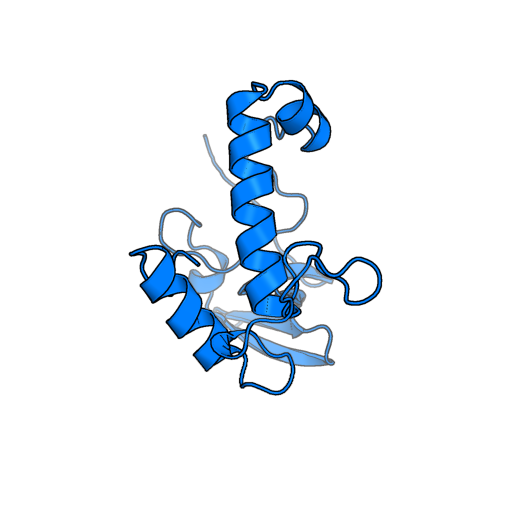A N 1
ATOM 640 C CA . ALA A 1 85 ? -2.358 3.170 18.232 1.00 97.25 85 ALA A CA 1
ATOM 641 C C . ALA A 1 85 ? -2.727 3.984 16.980 1.00 97.25 85 ALA A C 1
ATOM 643 O O . ALA A 1 85 ? -3.664 3.635 16.262 1.00 97.25 85 ALA A O 1
ATOM 644 N N . GLY A 1 86 ? -1.950 5.025 16.660 1.00 97.31 86 GLY A N 1
ATOM 645 C CA . GLY A 1 86 ? -2.137 5.814 15.442 1.00 97.31 86 GLY A CA 1
ATOM 646 C C . GLY A 1 86 ? -1.932 4.997 14.161 1.00 97.31 86 GLY A C 1
ATOM 647 O O . GLY A 1 86 ? -2.683 5.158 13.197 1.00 97.31 86 GLY A O 1
ATOM 648 N N . ALA A 1 87 ? -0.949 4.094 14.144 1.00 96.38 87 ALA A N 1
ATOM 649 C CA . ALA A 1 87 ? -0.721 3.183 13.027 1.00 96.38 87 ALA A CA 1
ATOM 650 C C . ALA A 1 87 ? -1.865 2.170 12.867 1.00 96.38 87 ALA A C 1
ATOM 652 O O . ALA A 1 87 ? -2.352 1.988 11.752 1.00 96.38 87 ALA A O 1
ATOM 653 N N . HIS A 1 88 ? -2.353 1.579 13.962 1.00 96.12 88 HIS A N 1
ATOM 654 C CA . HIS A 1 88 ? -3.524 0.700 13.944 1.00 96.12 88 HIS A CA 1
ATOM 655 C C . HIS A 1 88 ? -4.774 1.424 13.440 1.00 96.12 88 HIS A C 1
ATOM 657 O O . HIS A 1 88 ? -5.467 0.904 12.569 1.00 96.12 88 HIS A O 1
ATOM 663 N N . HIS A 1 89 ? -5.016 2.654 13.900 1.00 96.44 89 HIS A N 1
ATOM 664 C CA . HIS A 1 89 ? -6.140 3.465 13.439 1.00 96.44 89 HIS A CA 1
ATOM 665 C C . HIS A 1 89 ? -6.074 3.743 11.926 1.00 96.44 89 HIS A C 1
ATOM 667 O O . HIS A 1 89 ? -7.065 3.575 11.214 1.00 96.44 89 HIS A O 1
ATOM 673 N N . ARG A 1 90 ? -4.891 4.097 11.400 1.00 97.38 90 ARG A N 1
ATOM 674 C CA . ARG A 1 90 ? -4.676 4.252 9.948 1.00 97.38 90 ARG A CA 1
ATOM 675 C C . ARG A 1 90 ? -4.883 2.940 9.191 1.00 97.38 90 ARG A C 1
ATOM 677 O O . ARG A 1 90 ? -5.551 2.937 8.159 1.00 97.38 90 ARG A O 1
ATOM 684 N N . ALA A 1 91 ? -4.371 1.828 9.714 1.00 97.00 91 ALA A N 1
ATOM 685 C CA . ALA A 1 91 ? -4.540 0.512 9.105 1.00 97.00 91 ALA A CA 1
ATOM 686 C C . ALA A 1 91 ? -6.017 0.094 9.026 1.00 97.00 91 ALA A C 1
ATOM 688 O O . ALA A 1 91 ? -6.437 -0.458 8.012 1.00 97.00 91 ALA A O 1
ATOM 689 N N . ASP A 1 92 ? -6.819 0.412 10.043 1.00 97.75 92 ASP A N 1
ATOM 690 C CA . ASP A 1 92 ? -8.264 0.179 10.036 1.00 97.75 92 ASP A CA 1
ATOM 691 C C . ASP A 1 92 ? -8.949 0.900 8.854 1.00 97.75 92 ASP A C 1
ATOM 693 O O . ASP A 1 92 ? -9.801 0.310 8.189 1.00 97.75 92 ASP A O 1
ATOM 697 N N . HIS A 1 93 ? -8.561 2.143 8.530 1.00 98.06 93 HIS A N 1
ATOM 698 C CA . HIS A 1 93 ? -9.095 2.853 7.354 1.00 98.06 93 HIS A CA 1
ATOM 699 C C . HIS A 1 93 ? -8.723 2.168 6.036 1.00 98.06 93 HIS A C 1
ATOM 701 O O . HIS A 1 93 ? -9.576 2.024 5.158 1.00 98.06 93 HIS A O 1
ATOM 707 N N . VAL A 1 94 ? -7.467 1.731 5.901 1.00 97.88 94 VAL A N 1
ATOM 708 C CA . VAL A 1 94 ? -6.990 1.015 4.707 1.00 97.88 94 VAL A CA 1
ATOM 709 C C . VAL A 1 94 ? -7.760 -0.295 4.534 1.00 97.88 94 VAL A C 1
ATOM 711 O O . VAL A 1 94 ? -8.257 -0.585 3.445 1.00 97.88 94 VAL A O 1
ATOM 714 N N . ARG A 1 95 ? -7.932 -1.067 5.614 1.00 98.19 95 ARG A N 1
ATOM 715 C CA . ARG A 1 95 ? -8.702 -2.318 5.594 1.00 98.19 95 ARG A CA 1
ATOM 716 C C . ARG A 1 95 ? -10.161 -2.088 5.223 1.00 98.19 95 ARG A C 1
ATOM 718 O O . ARG A 1 95 ? -10.677 -2.822 4.382 1.00 98.19 95 ARG A O 1
ATOM 725 N N . GLU A 1 96 ? -10.802 -1.052 5.758 1.00 98.31 96 GLU A N 1
ATOM 726 C CA . GLU A 1 96 ? -12.188 -0.718 5.412 1.00 98.31 96 GLU A CA 1
ATOM 727 C C . GLU A 1 96 ? -12.328 -0.365 3.924 1.00 98.31 96 GLU A C 1
ATOM 729 O O . GLU A 1 96 ? -13.228 -0.859 3.249 1.00 98.31 96 GLU A O 1
ATOM 734 N N . VAL A 1 97 ? -11.396 0.412 3.366 1.00 98.25 97 VAL A N 1
ATOM 735 C CA . VAL A 1 97 ? -11.406 0.746 1.932 1.00 98.25 97 VAL A CA 1
ATOM 736 C C . VAL A 1 97 ? -11.226 -0.488 1.060 1.00 98.25 97 VAL A C 1
ATOM 738 O O . VAL A 1 97 ? -11.895 -0.597 0.034 1.00 98.25 97 VAL A O 1
ATOM 741 N N . LEU A 1 98 ? -10.341 -1.410 1.442 1.00 97.88 98 LEU A N 1
ATOM 742 C CA . LEU A 1 98 ? -10.039 -2.600 0.646 1.00 97.88 98 LEU A CA 1
ATOM 743 C C . LEU A 1 98 ? -11.129 -3.669 0.762 1.00 97.88 98 LEU A C 1
ATOM 745 O O . LEU A 1 98 ? -11.497 -4.281 -0.244 1.00 97.88 98 LEU A O 1
ATOM 749 N N . THR A 1 99 ? -11.698 -3.845 1.952 1.00 97.75 99 THR A N 1
ATOM 750 C CA . THR A 1 99 ? -12.528 -5.014 2.289 1.00 97.75 99 THR A CA 1
ATOM 751 C C . THR A 1 99 ? -13.971 -4.676 2.643 1.00 97.75 99 THR A C 1
ATOM 753 O O . THR A 1 99 ? -14.811 -5.563 2.602 1.00 97.75 99 THR A O 1
ATOM 756 N N . GLY A 1 100 ? -14.270 -3.419 2.971 1.00 98.06 100 GLY A N 1
ATOM 757 C CA . GLY A 1 100 ? -15.550 -2.975 3.527 1.00 98.06 100 GLY A CA 1
ATOM 758 C C . GLY A 1 100 ? -15.640 -3.023 5.055 1.00 98.06 100 GLY A C 1
ATOM 759 O O . GLY A 1 100 ? -16.607 -2.502 5.601 1.00 98.06 100 GLY A O 1
ATOM 760 N N . TYR A 1 101 ? -14.641 -3.591 5.740 1.00 98.25 101 TYR A N 1
ATOM 761 C CA . TYR A 1 101 ? -14.648 -3.819 7.191 1.00 98.25 101 TYR A CA 1
ATOM 762 C C . TYR A 1 101 ? -13.388 -3.239 7.840 1.00 98.25 101 TYR A C 1
ATOM 764 O O . TYR A 1 101 ? -12.282 -3.438 7.329 1.00 98.25 101 TYR A O 1
ATOM 772 N N . ARG A 1 102 ? -13.511 -2.565 8.989 1.00 97.06 102 ARG A N 1
ATOM 773 C CA . ARG A 1 102 ? -12.358 -2.001 9.725 1.00 97.06 102 ARG A CA 1
ATOM 774 C C . ARG A 1 102 ? -11.371 -3.067 10.198 1.00 97.06 102 ARG A C 1
ATOM 776 O O . ARG A 1 102 ? -10.159 -2.852 10.201 1.00 97.06 102 ARG A O 1
ATOM 783 N N . SER A 1 103 ? -11.888 -4.240 10.547 1.00 96.12 103 SER A N 1
ATOM 784 C CA . SER A 1 103 ? -11.094 -5.427 10.879 1.00 96.12 103 SER A CA 1
ATOM 785 C C . SER A 1 103 ? -10.350 -6.010 9.670 1.00 96.12 103 SER A C 1
ATOM 787 O O . SER A 1 103 ? -9.334 -6.679 9.839 1.00 96.12 103 SER A O 1
ATOM 789 N N . GLY A 1 104 ? -10.821 -5.735 8.450 1.00 96.94 104 GLY A N 1
ATOM 790 C CA . GLY A 1 104 ? -10.341 -6.358 7.218 1.00 96.94 104 GLY A CA 1
ATOM 791 C C . GLY A 1 104 ? -11.058 -7.654 6.841 1.00 96.94 104 GLY A C 1
ATOM 792 O O . GLY A 1 104 ? -10.674 -8.284 5.860 1.00 96.94 104 GLY A O 1
ATOM 793 N N . SER A 1 105 ? -12.067 -8.080 7.602 1.00 96.31 105 SER A N 1
ATOM 794 C CA . SER A 1 105 ? -12.721 -9.376 7.415 1.00 96.31 105 SER A CA 1
ATOM 795 C C . SER A 1 105 ? -14.201 -9.298 7.789 1.00 96.31 105 SER A C 1
ATOM 797 O O . SER A 1 105 ? -14.583 -8.645 8.761 1.00 96.31 105 SER A O 1
ATOM 799 N N . ARG A 1 106 ? -15.042 -9.982 7.004 1.00 96.50 106 ARG A N 1
ATOM 800 C CA . ARG A 1 106 ? -16.493 -10.050 7.234 1.00 96.50 106 ARG A CA 1
ATOM 801 C C . ARG A 1 106 ? -16.828 -10.867 8.481 1.00 96.50 106 ARG A C 1
ATOM 803 O O . ARG A 1 106 ? -17.832 -10.615 9.136 1.00 96.50 106 ARG A O 1
ATOM 810 N N . GLU A 1 107 ? -15.997 -11.853 8.786 1.00 97.19 107 GLU A N 1
ATOM 811 C CA . GLU A 1 107 ? -16.153 -12.801 9.888 1.00 97.19 107 GLU A CA 1
ATOM 812 C C . GLU A 1 107 ? -16.092 -12.107 11.258 1.00 97.19 107 GLU A C 1
ATOM 814 O O . GLU A 1 107 ? -16.684 -12.581 12.222 1.00 97.19 107 GLU A O 1
ATOM 819 N N . VAL A 1 108 ? -15.414 -10.960 11.322 1.00 96.12 108 VAL A N 1
ATOM 820 C CA . VAL A 1 108 ? -15.288 -10.097 12.505 1.00 96.12 108 VAL A CA 1
ATOM 821 C C . VAL A 1 108 ? -15.795 -8.682 12.203 1.00 96.12 108 VAL A C 1
ATOM 823 O O . VAL A 1 108 ? -15.169 -7.685 12.574 1.00 96.12 108 VAL A O 1
ATOM 826 N N . ALA A 1 109 ? -16.904 -8.592 11.466 1.00 96.06 109 ALA A N 1
ATOM 827 C CA . ALA A 1 109 ? -17.571 -7.328 11.178 1.00 96.06 109 ALA A CA 1
ATOM 828 C C . ALA A 1 109 ? -18.071 -6.670 12.472 1.00 96.06 109 ALA A C 1
ATOM 830 O O . ALA A 1 109 ? -18.662 -7.326 13.334 1.00 96.06 109 ALA A O 1
ATOM 831 N N . ARG A 1 110 ? -17.843 -5.360 12.601 1.00 94.69 110 ARG A N 1
ATOM 832 C CA . ARG A 1 110 ? -18.429 -4.561 13.683 1.00 94.69 110 ARG A CA 1
ATOM 833 C C . ARG A 1 110 ? -19.893 -4.248 13.361 1.00 94.69 110 ARG A C 1
ATOM 835 O O . ARG A 1 110 ? -20.343 -4.383 12.223 1.00 94.69 110 ARG A O 1
ATOM 842 N N . GLU A 1 111 ? -20.645 -3.819 14.368 1.00 96.00 111 GLU A N 1
ATOM 843 C CA . GLU A 1 111 ? -22.035 -3.403 14.177 1.00 96.00 111 GLU A CA 1
ATOM 844 C C . GLU A 1 111 ? -22.136 -2.298 13.110 1.00 96.00 111 GLU A C 1
ATOM 846 O O . GLU A 1 111 ? -21.388 -1.319 13.133 1.00 96.00 111 GLU A O 1
ATOM 851 N N . GLY A 1 112 ? -23.037 -2.481 12.141 1.00 95.12 112 GLY A N 1
ATOM 852 C CA . GLY A 1 112 ? -23.220 -1.554 11.020 1.00 95.12 112 GLY A CA 1
ATOM 853 C C . GLY A 1 112 ? -22.208 -1.692 9.874 1.00 95.12 112 GLY A C 1
ATOM 854 O O . GLY A 1 112 ? -22.286 -0.923 8.914 1.00 95.12 112 GLY A O 1
ATOM 855 N N . GLU A 1 113 ? -21.281 -2.656 9.926 1.00 96.88 113 GLU A N 1
ATOM 856 C CA . GLU A 1 113 ? -20.365 -2.943 8.818 1.00 96.88 113 GLU A CA 1
ATOM 857 C C . GLU A 1 113 ? -20.902 -4.032 7.861 1.00 96.88 113 GLU A C 1
ATOM 859 O O 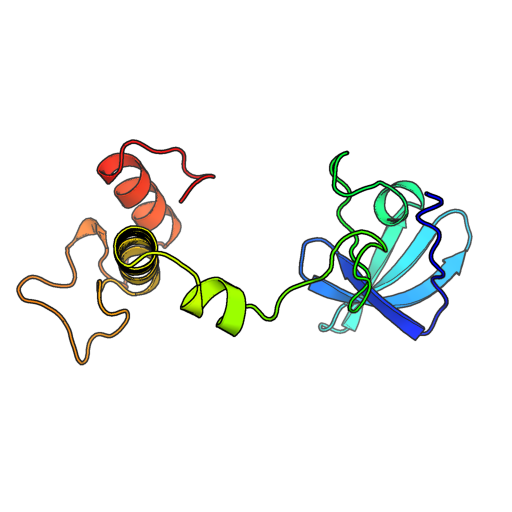. GLU A 1 113 ? -21.499 -5.015 8.304 1.00 96.88 113 GLU A O 1
ATOM 864 N N . PRO A 1 114 ? -20.655 -3.905 6.541 1.00 97.12 114 PRO A N 1
ATOM 865 C CA . PRO A 1 114 ? -19.943 -2.807 5.892 1.00 97.12 114 PRO A CA 1
ATOM 866 C C . PRO A 1 114 ? -20.854 -1.587 5.693 1.00 97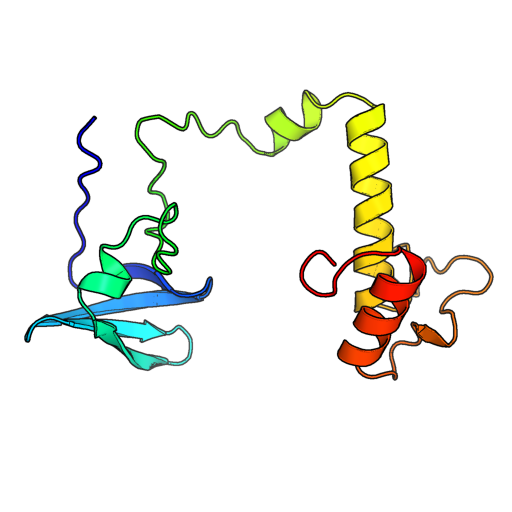.12 114 PRO A C 1
ATOM 868 O O . PRO A 1 114 ? -22.018 -1.713 5.308 1.00 97.12 114 PRO A O 1
ATOM 871 N N . ARG A 1 115 ? -20.306 -0.379 5.865 1.00 97.19 115 ARG A N 1
ATOM 872 C CA . ARG A 1 115 ? -21.035 0.851 5.518 1.00 97.19 115 ARG A CA 1
ATOM 873 C C . ARG A 1 115 ? -21.284 0.905 4.011 1.00 97.19 115 ARG A C 1
ATOM 875 O O . ARG A 1 115 ? -20.437 0.487 3.221 1.00 97.19 115 ARG A O 1
ATOM 882 N N . LEU A 1 116 ? -22.413 1.482 3.594 1.00 97.00 116 LEU A N 1
ATOM 883 C CA . LEU A 1 116 ? -22.843 1.515 2.186 1.00 97.00 116 LEU A CA 1
ATOM 884 C C . LEU A 1 116 ? -21.780 2.096 1.235 1.00 97.00 116 LEU A C 1
ATOM 886 O O . LEU A 1 116 ? -21.599 1.622 0.117 1.00 97.00 116 LEU A O 1
ATOM 890 N N . GLU A 1 117 ? -21.061 3.124 1.672 1.00 97.19 117 GLU A N 1
ATOM 891 C CA . GLU A 1 117 ? -19.969 3.768 0.931 1.00 97.19 117 GLU A CA 1
ATOM 892 C C . GLU A 1 117 ? -18.716 2.887 0.766 1.00 97.19 117 GLU A C 1
ATOM 894 O O . GLU A 1 117 ? -17.980 3.069 -0.203 1.00 97.19 117 GLU A O 1
ATOM 899 N N . TYR A 1 118 ? -18.522 1.888 1.636 1.00 98.00 118 TYR A N 1
ATOM 900 C CA . TYR A 1 118 ? -17.399 0.941 1.613 1.00 98.00 118 TYR A CA 1
ATOM 901 C C . TYR A 1 118 ? -17.808 -0.484 1.226 1.00 98.00 118 TYR A C 1
ATOM 903 O O . TYR A 1 118 ? -16.957 -1.372 1.221 1.00 98.00 118 TYR A O 1
ATOM 911 N N . HIS A 1 119 ? -19.074 -0.710 0.856 1.00 97.44 119 HIS A N 1
ATOM 912 C CA . HIS A 1 119 ? -19.579 -2.038 0.513 1.00 97.44 119 HIS A CA 1
ATOM 913 C C . HIS A 1 119 ? -18.676 -2.730 -0.535 1.00 97.44 119 HIS A C 1
ATOM 915 O O . HIS A 1 119 ? -18.335 -2.096 -1.539 1.00 97.44 119 HIS A O 1
ATOM 921 N N . PRO A 1 120 ? -18.306 -4.018 -0.367 1.00 95.81 120 PRO A N 1
ATOM 922 C CA . PRO A 1 120 ? -17.297 -4.683 -1.207 1.00 95.81 120 PRO A CA 1
ATOM 923 C C . PRO A 1 120 ? -17.616 -4.704 -2.708 1.00 95.81 120 PRO A C 1
ATOM 925 O O . PRO A 1 120 ? -16.710 -4.757 -3.534 1.00 95.81 120 PRO A O 1
ATOM 928 N N . GLN A 1 121 ? -18.903 -4.644 -3.064 1.00 96.31 121 GLN A N 1
ATOM 929 C CA . GLN A 1 121 ? -19.361 -4.596 -4.458 1.00 96.31 121 GLN A CA 1
ATOM 930 C C . GLN A 1 121 ? -19.152 -3.225 -5.125 1.00 96.31 121 GLN A C 1
ATOM 932 O O . GLN A 1 121 ? -19.277 -3.116 -6.343 1.00 96.31 121 GLN A O 1
ATOM 937 N N . ARG A 1 122 ? -18.834 -2.169 -4.363 1.00 97.38 122 ARG A N 1
ATOM 938 C CA . ARG A 1 122 ? -18.542 -0.850 -4.933 1.00 97.38 122 ARG A CA 1
ATOM 939 C C . ARG A 1 122 ? -17.136 -0.805 -5.534 1.00 97.38 122 ARG A C 1
ATOM 941 O O . ARG A 1 122 ? -16.196 -1.356 -4.944 1.00 97.38 122 ARG A O 1
ATOM 948 N N . PRO A 1 123 ? -16.938 -0.083 -6.654 1.00 98.12 123 PRO A N 1
ATOM 949 C CA . PRO A 1 123 ? -15.619 0.079 -7.251 1.00 98.12 123 PRO A CA 1
ATOM 950 C C . PRO A 1 123 ? -14.600 0.609 -6.234 1.00 98.12 123 PRO A C 1
ATOM 952 O O . PRO A 1 123 ? -14.870 1.578 -5.524 1.00 98.12 123 PRO A O 1
ATOM 955 N N . LEU A 1 124 ? -13.403 0.013 -6.187 1.00 97.50 124 LEU A N 1
ATOM 956 C CA . LEU A 1 124 ? -12.352 0.398 -5.230 1.00 97.50 124 LEU A CA 1
ATOM 957 C C . LEU A 1 124 ? -12.050 1.903 -5.275 1.00 97.50 124 LEU A C 1
ATOM 959 O O . LEU A 1 124 ? -11.911 2.544 -4.239 1.00 97.50 124 LEU A O 1
ATOM 963 N N . ARG A 1 125 ? -12.028 2.489 -6.476 1.00 97.50 125 ARG A N 1
ATOM 964 C CA . ARG A 1 125 ? -11.769 3.921 -6.663 1.00 97.50 125 ARG A CA 1
ATOM 965 C C . ARG A 1 125 ? -12.837 4.814 -6.024 1.00 97.50 125 ARG A C 1
ATOM 967 O O . ARG A 1 125 ? -12.517 5.916 -5.591 1.00 97.50 125 ARG A O 1
ATOM 974 N N . GLU A 1 126 ? -14.093 4.373 -5.967 1.00 98.19 126 GLU A N 1
ATOM 975 C CA . GLU A 1 126 ? -15.149 5.112 -5.263 1.00 98.19 126 GLU A CA 1
ATOM 976 C C . GLU A 1 126 ? -14.963 5.034 -3.752 1.00 98.19 126 GLU A C 1
ATOM 978 O O . GLU A 1 126 ? -15.042 6.061 -3.085 1.00 98.19 126 GLU A O 1
ATOM 983 N N . ARG A 1 127 ? -14.632 3.846 -3.233 1.00 98.56 127 ARG A N 1
ATOM 984 C CA . ARG A 1 127 ? -14.334 3.635 -1.809 1.00 98.56 127 ARG A CA 1
ATOM 985 C C . ARG A 1 127 ? -13.138 4.478 -1.357 1.00 98.56 127 ARG A C 1
ATOM 987 O O . ARG A 1 127 ? -13.200 5.128 -0.319 1.00 98.56 127 ARG A O 1
ATOM 994 N N . GLN A 1 128 ? -12.088 4.551 -2.176 1.00 98.38 128 GLN A N 1
ATOM 995 C CA . GLN A 1 128 ? -10.934 5.419 -1.930 1.00 98.38 128 GLN A CA 1
ATOM 996 C C . GLN A 1 128 ? -11.323 6.906 -1.917 1.00 98.38 128 GLN A C 1
ATOM 998 O O . GLN A 1 128 ? -10.942 7.635 -1.008 1.00 98.38 128 GLN A O 1
ATOM 1003 N N . LYS A 1 129 ? -12.126 7.370 -2.885 1.00 98.19 129 LYS A N 1
ATOM 1004 C CA . LYS A 1 129 ? -12.610 8.763 -2.906 1.00 98.19 129 LYS A CA 1
ATOM 1005 C C . LYS A 1 129 ? -13.472 9.095 -1.687 1.00 98.19 129 LYS A C 1
ATOM 1007 O O . LYS A 1 129 ? -13.313 10.173 -1.123 1.00 98.19 129 LYS A O 1
ATOM 1012 N N . ALA A 1 130 ? -14.362 8.184 -1.289 1.00 98.25 130 ALA A N 1
ATOM 1013 C CA . ALA A 1 130 ? -15.199 8.346 -0.105 1.00 98.25 130 ALA A CA 1
ATOM 1014 C C . ALA A 1 130 ? -14.337 8.466 1.157 1.00 98.25 130 ALA A C 1
ATOM 1016 O O . ALA A 1 130 ? -14.498 9.421 1.912 1.00 98.25 130 ALA A O 1
ATOM 1017 N N . LYS A 1 131 ? -13.342 7.584 1.322 1.00 98.31 131 LYS A N 1
ATOM 1018 C CA . LYS A 1 131 ? -12.458 7.618 2.491 1.00 98.31 131 LYS A CA 1
ATOM 1019 C C . LYS A 1 131 ? -11.551 8.841 2.529 1.00 98.31 131 LYS A C 1
ATOM 1021 O O . LYS A 1 131 ? -11.385 9.428 3.590 1.00 98.31 131 LYS A O 1
ATOM 1026 N N . ALA A 1 132 ? -10.992 9.242 1.390 1.00 98.25 132 ALA A N 1
ATOM 1027 C CA . ALA A 1 132 ? -10.173 10.446 1.299 1.00 98.25 132 ALA A CA 1
ATOM 1028 C C . ALA A 1 132 ? -10.983 11.693 1.693 1.00 98.25 132 ALA A C 1
ATOM 1030 O O . ALA A 1 132 ? -10.495 12.527 2.446 1.00 98.25 132 ALA A O 1
ATOM 1031 N N . LYS A 1 133 ? -12.251 11.766 1.258 1.00 98.19 133 LYS A N 1
ATOM 1032 C CA . LYS A 1 133 ? -13.187 12.821 1.666 1.00 98.19 133 LYS A CA 1
ATOM 1033 C C . LYS A 1 133 ? -13.551 12.740 3.154 1.00 98.19 133 LYS A C 1
ATOM 1035 O O . LYS A 1 133 ? -13.590 13.773 3.804 1.00 98.19 133 LYS A O 1
ATOM 1040 N N . GLU A 1 134 ? -13.817 11.544 3.686 1.00 97.94 134 GLU A N 1
ATOM 1041 C CA . GLU A 1 134 ? -14.102 11.321 5.118 1.00 97.94 134 GLU A CA 1
ATOM 1042 C C . GLU A 1 134 ? -12.945 11.798 6.007 1.00 97.94 134 GLU A C 1
ATOM 1044 O O . GLU A 1 134 ? -13.182 12.359 7.071 1.00 97.94 134 GLU A O 1
ATOM 1049 N N . LEU A 1 135 ? -11.705 11.573 5.567 1.00 97.56 135 LEU A N 1
ATOM 1050 C CA . LEU A 1 135 ? -10.488 11.893 6.313 1.00 97.56 135 LEU A CA 1
ATOM 1051 C C . LEU A 1 135 ? -9.927 13.296 6.039 1.00 97.56 135 LEU A C 1
ATOM 1053 O O . LEU A 1 135 ? -8.927 13.654 6.653 1.00 97.56 135 LEU A O 1
ATOM 1057 N N . ASP A 1 136 ? -10.526 14.052 5.117 1.00 98.12 136 ASP A N 1
ATOM 1058 C CA . ASP A 1 136 ? -10.009 15.339 4.630 1.00 98.12 136 ASP A CA 1
ATOM 1059 C C . ASP A 1 136 ? -8.543 15.267 4.141 1.00 98.12 136 ASP A C 1
ATOM 1061 O O . ASP A 1 136 ? -7.697 16.104 4.453 1.00 98.12 136 ASP A O 1
ATOM 1065 N N . ILE A 1 137 ? -8.217 14.222 3.368 1.00 97.56 137 ILE A N 1
ATOM 1066 C CA . ILE A 1 137 ? -6.883 14.007 2.779 1.00 97.56 137 ILE A CA 1
ATOM 1067 C C . ILE A 1 137 ? -6.943 13.834 1.258 1.00 97.56 137 ILE A C 1
ATOM 1069 O O . ILE A 1 137 ? -7.980 13.537 0.664 1.00 97.56 137 ILE A O 1
ATOM 1073 N N . GLY A 1 138 ? -5.791 13.969 0.599 1.00 94.31 138 GLY A N 1
ATOM 1074 C CA . GLY A 1 138 ? -5.661 13.691 -0.830 1.00 94.31 138 GLY A CA 1
ATOM 1075 C C . GLY A 1 138 ? -5.702 12.193 -1.156 1.00 94.31 138 GLY A C 1
ATOM 1076 O O . GLY A 1 138 ? -5.196 11.364 -0.405 1.00 94.31 138 GLY A O 1
ATOM 1077 N N . LEU A 1 139 ? -6.201 11.841 -2.348 1.00 92.38 139 LEU A N 1
ATOM 1078 C CA . LEU A 1 139 ? -6.257 10.448 -2.832 1.00 92.38 139 LEU A CA 1
ATOM 1079 C C . LEU A 1 139 ? -4.875 9.774 -2.927 1.00 92.38 139 LEU A C 1
ATOM 1081 O O . LEU A 1 139 ? -4.793 8.558 -2.952 1.00 92.38 139 LEU A O 1
ATOM 1085 N N . ARG A 1 140 ? -3.795 10.559 -3.030 1.00 91.75 140 ARG A N 1
ATOM 1086 C CA . ARG A 1 140 ? -2.413 10.049 -3.045 1.00 91.75 140 ARG A CA 1
ATOM 1087 C C . ARG A 1 140 ? -1.893 9.677 -1.654 1.00 91.75 140 ARG A C 1
ATOM 1089 O O . ARG A 1 140 ? -0.891 8.981 -1.570 1.00 91.75 140 ARG A O 1
ATOM 1096 N N . THR A 1 141 ? -2.508 10.219 -0.606 1.00 92.38 141 THR A N 1
ATOM 1097 C CA . THR A 1 141 ? -2.125 9.990 0.791 1.00 92.38 141 THR A CA 1
ATOM 1098 C C . THR A 1 141 ? -2.836 8.771 1.368 1.00 92.38 141 THR A C 1
ATOM 1100 O O . THR A 1 141 ? -2.269 8.101 2.225 1.00 92.38 141 THR A O 1
ATOM 1103 N N . LEU A 1 142 ? -4.068 8.514 0.912 1.00 90.94 142 LEU A N 1
ATOM 1104 C CA . LEU A 1 142 ? -4.844 7.323 1.252 1.00 90.94 142 LEU A CA 1
ATOM 1105 C C . LEU A 1 142 ? -4.255 6.059 0.612 1.00 90.94 142 LEU A C 1
ATOM 1107 O O . LEU A 1 142 ? -4.198 5.036 1.327 1.00 90.94 142 LEU A O 1
#

Radius of gyration: 20.43 Å; chains: 1; bounding box: 53×28×49 Å